Protein AF-A0A7T9I2R9-F1 (afdb_monomer)

Nearest PDB structures (foldseek):
  5zf2-assembly1_A  TM=8.616E-01  e=3.040E-07  Edwardsiella piscicida EIB202
  3tco-assembly3_C  TM=8.106E-01  e=6.548E-07  Saccharolobus solfataricus
  2j23-assembly1_A  TM=7.131E-01  e=1.822E-05  Malassezia sympodialis
  5xf7-assembly1_A  TM=6.998E-01  e=1.241E-03  Homo sapiens
  5um7-assembly2_B  TM=5.245E-01  e=2.673E-04  Streptococcus gordonii str. Challis substr. CH1

Structure (mmCIF, N/CA/C/O backbone):
data_AF-A0A7T9I2R9-F1
#
_entry.id   AF-A0A7T9I2R9-F1
#
loop_
_atom_site.group_PDB
_atom_site.id
_atom_site.type_symbol
_atom_site.label_atom_id
_atom_site.label_alt_id
_atom_site.label_comp_id
_atom_site.label_asym_id
_atom_site.label_entity_id
_atom_site.label_seq_id
_atom_site.pdbx_PDB_ins_code
_atom_site.Cartn_x
_atom_site.Cartn_y
_atom_site.Cartn_z
_atom_site.occupancy
_atom_site.B_iso_or_equiv
_atom_site.auth_seq_id
_atom_site.auth_comp_id
_atom_site.auth_asym_id
_atom_site.auth_atom_id
_atom_site.pdbx_PDB_model_num
ATOM 1 N N . MET A 1 1 ? -10.633 -26.452 28.635 1.00 78.19 1 MET A N 1
ATOM 2 C CA . MET A 1 1 ? -10.320 -26.479 30.085 1.00 78.19 1 MET A CA 1
ATOM 3 C C . MET A 1 1 ? -9.553 -25.216 30.435 1.00 78.19 1 MET A C 1
ATOM 5 O O . MET A 1 1 ? -8.627 -24.905 29.705 1.00 78.19 1 MET A O 1
ATOM 9 N N . ILE A 1 2 ? -9.929 -24.478 31.481 1.00 77.44 2 ILE A N 1
ATOM 10 C CA . ILE A 1 2 ? -9.228 -23.245 31.885 1.00 77.44 2 ILE A CA 1
ATOM 11 C C . ILE A 1 2 ? -8.363 -23.564 33.108 1.00 77.44 2 ILE A C 1
ATOM 13 O O . ILE A 1 2 ? -8.855 -24.163 34.065 1.00 77.44 2 ILE A O 1
ATOM 17 N N . LYS A 1 3 ? -7.073 -23.228 33.052 1.00 82.25 3 LYS A N 1
ATOM 18 C CA . LYS A 1 3 ? -6.115 -23.410 34.147 1.00 82.25 3 LYS A CA 1
ATOM 19 C C . LYS A 1 3 ? -6.225 -22.268 35.174 1.00 82.25 3 LYS A C 1
ATOM 21 O O . LYS A 1 3 ? -6.694 -21.185 34.830 1.00 82.25 3 LYS A O 1
ATOM 26 N N . PRO A 1 4 ? -5.747 -22.465 36.418 1.00 81.62 4 PRO A N 1
ATOM 27 C CA . PRO A 1 4 ? -5.711 -21.411 37.440 1.00 81.62 4 PRO A CA 1
ATOM 28 C C . PRO A 1 4 ? -4.880 -20.179 37.052 1.00 81.62 4 PRO A C 1
ATOM 30 O O . PRO A 1 4 ? -5.111 -19.099 37.580 1.00 81.62 4 PRO A O 1
ATOM 33 N N . ASP A 1 5 ? -3.927 -20.345 36.131 1.00 79.06 5 ASP A N 1
ATOM 34 C CA . ASP A 1 5 ? -3.104 -19.271 35.559 1.00 79.06 5 ASP A CA 1
ATOM 35 C C . ASP A 1 5 ? -3.812 -18.493 34.429 1.00 79.06 5 ASP A C 1
ATOM 37 O O . ASP A 1 5 ? -3.204 -17.630 33.807 1.00 79.06 5 ASP A O 1
ATOM 41 N N . GLY A 1 6 ? -5.086 -18.797 34.151 1.00 77.62 6 GLY A N 1
ATOM 42 C CA . GLY A 1 6 ? -5.890 -18.166 33.105 1.00 77.62 6 GLY A CA 1
ATOM 43 C C . GLY A 1 6 ? -5.686 -18.744 31.700 1.00 77.62 6 GLY A C 1
ATOM 44 O O . GLY A 1 6 ? -6.368 -18.320 30.772 1.00 77.62 6 GLY A O 1
ATOM 45 N N . THR A 1 7 ? -4.813 -19.741 31.522 1.00 82.56 7 THR A N 1
ATOM 46 C CA . THR A 1 7 ? -4.612 -20.398 30.222 1.00 82.56 7 THR A CA 1
ATOM 47 C C . THR A 1 7 ? -5.829 -21.246 29.844 1.00 82.56 7 THR A C 1
ATOM 49 O O . THR A 1 7 ? -6.239 -22.137 30.593 1.00 82.56 7 THR A O 1
ATOM 52 N N . MET A 1 8 ? -6.382 -21.039 28.652 1.00 83.56 8 MET A N 1
ATOM 53 C CA . MET A 1 8 ? -7.451 -21.853 28.076 1.00 83.56 8 MET A CA 1
ATOM 54 C C . MET A 1 8 ? -6.878 -22.942 27.165 1.00 83.56 8 MET A C 1
ATOM 56 O O . MET A 1 8 ? -6.160 -22.661 26.220 1.00 83.56 8 MET A O 1
ATOM 60 N N . ILE A 1 9 ? -7.240 -24.199 27.411 1.00 84.12 9 ILE A N 1
ATOM 61 C CA . ILE A 1 9 ? -6.873 -25.348 26.574 1.00 84.12 9 ILE A CA 1
ATOM 62 C C . ILE A 1 9 ? -8.095 -25.787 25.761 1.00 84.12 9 ILE A C 1
ATOM 64 O O . ILE A 1 9 ? -9.130 -26.138 26.350 1.00 84.12 9 ILE A O 1
ATOM 68 N N . LYS A 1 10 ? -7.979 -25.774 24.431 1.00 82.25 10 LYS A N 1
ATOM 69 C CA . LYS A 1 10 ? -8.989 -26.266 23.484 1.00 82.25 10 LYS A CA 1
ATOM 70 C C . LYS A 1 10 ? -8.950 -27.803 23.376 1.00 82.25 10 LYS A C 1
ATOM 72 O O . LYS A 1 10 ? -7.936 -28.416 23.705 1.00 82.25 10 LYS A O 1
ATOM 77 N N . PRO A 1 11 ? -10.039 -28.452 22.919 1.00 82.19 11 PRO A N 1
ATOM 78 C CA . PRO A 1 11 ? -10.082 -29.909 22.742 1.00 82.19 11 PRO A CA 1
ATOM 79 C C . PRO A 1 11 ? -9.053 -30.463 21.747 1.00 82.19 11 PRO A C 1
ATOM 81 O O . PRO A 1 11 ? -8.682 -31.626 21.851 1.00 82.19 11 PRO A O 1
ATOM 84 N N . ASP A 1 12 ? -8.599 -29.637 20.804 1.00 77.94 12 ASP A N 1
ATOM 85 C CA . ASP A 1 12 ? -7.584 -29.975 19.800 1.00 77.94 12 ASP A CA 1
ATOM 86 C C . ASP A 1 12 ? -6.140 -29.927 20.339 1.00 77.94 12 ASP A C 1
ATOM 88 O O . ASP A 1 12 ? -5.214 -30.272 19.614 1.00 77.94 12 ASP A O 1
ATOM 92 N N . GLY A 1 13 ? -5.939 -29.540 21.605 1.00 80.44 13 GLY A N 1
ATOM 93 C CA . GLY A 1 13 ? -4.621 -29.418 22.236 1.00 80.44 13 GLY A CA 1
ATOM 94 C C . GLY A 1 13 ? -4.020 -28.012 22.185 1.00 80.44 13 GLY A C 1
ATOM 95 O O . GLY A 1 13 ? -2.992 -27.777 22.815 1.00 80.44 13 GLY A O 1
ATOM 96 N N . THR A 1 14 ? -4.673 -27.060 21.518 1.00 80.50 14 THR A N 1
ATOM 97 C CA . THR A 1 14 ? -4.233 -25.661 21.466 1.00 80.50 14 THR A CA 1
ATOM 98 C C . THR A 1 14 ? -4.362 -24.990 22.835 1.00 80.50 14 THR A C 1
ATOM 100 O O . THR A 1 14 ? -5.392 -25.118 23.506 1.00 80.50 14 THR A O 1
ATOM 103 N N . MET A 1 15 ? -3.350 -24.230 23.246 1.00 84.81 15 MET A N 1
ATOM 104 C CA . MET A 1 15 ? -3.337 -23.434 24.475 1.00 84.81 15 MET A CA 1
ATOM 105 C C . MET A 1 15 ? -3.402 -21.941 24.147 1.00 84.81 15 MET A C 1
ATOM 107 O O . MET A 1 15 ? -2.571 -21.444 23.404 1.00 84.81 15 MET A O 1
ATOM 111 N N . ILE A 1 16 ? -4.352 -21.222 24.735 1.00 80.12 16 ILE A N 1
ATOM 112 C CA . ILE A 1 16 ? -4.469 -19.762 24.683 1.00 80.12 16 ILE A CA 1
ATOM 113 C C . ILE A 1 16 ? -4.063 -19.225 26.053 1.00 80.12 16 ILE A C 1
ATOM 115 O O . ILE A 1 16 ? -4.693 -19.564 27.057 1.00 80.12 16 ILE A O 1
ATOM 119 N N . LYS A 1 17 ? -3.010 -18.419 26.118 1.00 81.81 17 LYS A N 1
ATOM 120 C CA . LYS A 1 17 ? -2.579 -17.743 27.345 1.00 81.81 17 LYS A CA 1
ATOM 121 C C . LYS A 1 17 ? -3.431 -16.494 27.622 1.00 81.81 17 LYS A C 1
ATOM 123 O O . LYS A 1 17 ? -4.099 -15.996 26.719 1.00 81.81 17 LYS A O 1
ATOM 128 N N . PRO A 1 18 ? -3.400 -15.956 28.855 1.00 72.12 18 PRO A N 1
ATOM 129 C CA . PRO A 1 18 ? -4.090 -14.705 29.179 1.00 72.12 18 PRO A CA 1
ATOM 130 C C . PRO A 1 18 ? -3.629 -13.491 28.362 1.00 72.12 18 PRO A C 1
ATOM 132 O O . PRO A 1 18 ? -4.398 -12.551 28.219 1.00 72.12 18 PRO A O 1
ATOM 135 N N . ASP A 1 19 ? -2.392 -13.513 27.853 1.00 68.38 19 ASP A N 1
ATOM 136 C CA . ASP A 1 19 ? -1.767 -12.466 27.028 1.00 68.38 19 ASP A CA 1
ATOM 137 C C . ASP A 1 19 ? -2.098 -12.595 25.528 1.00 68.38 19 ASP A C 1
ATOM 139 O O . ASP A 1 19 ? -1.373 -12.083 24.685 1.00 68.38 19 ASP A O 1
ATOM 143 N N . GLY A 1 20 ? -3.129 -13.369 25.176 1.00 65.75 20 GLY A N 1
ATOM 144 C CA . GLY A 1 20 ? -3.532 -13.588 23.787 1.00 65.75 20 GLY A CA 1
ATOM 145 C C . GLY A 1 20 ? -2.637 -14.552 23.001 1.00 65.75 20 GLY A C 1
ATOM 146 O O . GLY A 1 20 ? -3.063 -15.035 21.953 1.00 65.75 20 GLY A O 1
ATOM 147 N N . THR A 1 21 ? -1.456 -14.925 23.513 1.00 77.06 21 THR A N 1
ATOM 148 C CA . THR A 1 21 ? -0.559 -15.866 22.828 1.00 77.06 21 THR A CA 1
ATOM 149 C C . THR A 1 21 ? -1.234 -17.217 22.683 1.00 77.06 21 THR A C 1
ATOM 151 O O . THR A 1 21 ? -1.692 -17.816 23.665 1.00 77.06 21 THR A O 1
ATOM 154 N N . MET A 1 22 ? -1.214 -17.753 21.470 1.00 79.06 22 MET A N 1
ATOM 155 C CA . MET A 1 22 ? -1.709 -19.087 21.208 1.00 79.06 22 MET A CA 1
ATOM 156 C C . MET A 1 22 ? -0.548 -20.056 20.915 1.00 79.06 22 MET A C 1
ATOM 158 O O . MET A 1 22 ? 0.437 -19.721 20.261 1.00 79.06 22 MET A O 1
ATOM 162 N N . ILE A 1 23 ? -0.640 -21.277 21.436 1.00 79.50 23 ILE A N 1
ATOM 163 C CA . ILE A 1 23 ? 0.342 -22.350 21.260 1.00 79.50 23 ILE A CA 1
ATOM 164 C C . ILE A 1 23 ? -0.399 -23.558 20.700 1.00 79.50 23 ILE A C 1
ATOM 166 O O . ILE A 1 23 ? -1.358 -24.033 21.310 1.00 79.50 23 ILE A O 1
ATOM 170 N N . GLY A 1 24 ? 0.035 -24.036 19.542 1.00 81.00 24 GLY A N 1
ATOM 171 C CA . GLY A 1 24 ? -0.521 -25.188 18.859 1.00 81.00 24 GLY A CA 1
ATOM 172 C C . GLY A 1 24 ? -0.322 -26.503 19.625 1.00 81.00 24 GLY A C 1
ATOM 173 O O . GLY A 1 24 ? 0.431 -26.570 20.602 1.00 81.00 24 GLY A O 1
ATOM 174 N N . PRO A 1 25 ? -0.991 -27.580 19.179 1.00 76.94 25 PRO A N 1
ATOM 175 C CA . PRO A 1 25 ? -0.952 -28.889 19.840 1.00 76.94 25 PRO A CA 1
ATOM 176 C C . PRO A 1 25 ? 0.443 -29.535 19.871 1.00 76.94 25 PRO A C 1
ATOM 178 O O . PRO A 1 25 ? 0.718 -30.392 20.709 1.00 76.94 25 PRO A O 1
ATOM 181 N N . ASP A 1 26 ? 1.320 -29.130 18.956 1.00 77.50 26 ASP A N 1
ATOM 182 C CA . ASP A 1 26 ? 2.715 -29.553 18.815 1.00 77.50 26 ASP A CA 1
ATOM 183 C C . ASP A 1 26 ? 3.699 -28.696 19.633 1.00 77.50 26 ASP A C 1
ATOM 185 O O . ASP A 1 26 ? 4.904 -28.949 19.625 1.00 77.50 26 ASP A O 1
ATOM 189 N N . GLY A 1 27 ? 3.197 -27.697 20.366 1.00 71.25 27 GLY A N 1
ATOM 190 C CA . GLY A 1 27 ? 4.012 -26.754 21.125 1.00 71.25 27 GLY A CA 1
ATOM 191 C C . GLY A 1 27 ? 4.578 -25.605 20.289 1.00 71.25 27 GLY A C 1
ATOM 192 O O . GLY A 1 27 ? 5.310 -24.780 20.840 1.00 71.25 27 GLY A O 1
ATOM 193 N N . ALA A 1 28 ? 4.244 -25.518 18.997 1.00 68.81 28 ALA A N 1
ATOM 194 C CA . ALA A 1 28 ? 4.586 -24.363 18.179 1.00 68.81 28 ALA A CA 1
ATOM 195 C C . ALA A 1 28 ? 3.762 -23.146 18.617 1.00 68.81 28 ALA A C 1
ATOM 197 O O . ALA A 1 28 ? 2.577 -23.261 18.918 1.00 68.81 28 ALA A O 1
ATOM 198 N N . MET A 1 29 ? 4.375 -21.964 18.652 1.00 62.59 29 MET A N 1
ATOM 199 C CA . MET A 1 29 ? 3.617 -20.718 18.788 1.00 62.59 29 MET A CA 1
ATOM 200 C C . MET A 1 29 ? 2.797 -20.562 17.509 1.00 62.59 29 MET A C 1
ATOM 202 O O . MET A 1 29 ? 3.358 -20.601 16.413 1.00 62.59 29 MET A O 1
ATOM 206 N N . ILE A 1 30 ? 1.480 -20.448 17.641 1.00 67.56 30 ILE A N 1
ATOM 207 C CA . ILE A 1 30 ? 0.649 -20.050 16.512 1.00 67.56 30 ILE A CA 1
ATOM 208 C C . ILE A 1 30 ? 0.613 -18.526 16.525 1.00 67.56 30 ILE A C 1
ATOM 210 O O . ILE A 1 30 ? -0.053 -17.922 17.366 1.00 67.56 30 ILE A O 1
ATOM 214 N N . ASP A 1 31 ? 1.387 -17.938 15.609 1.00 49.62 31 ASP A N 1
ATOM 215 C CA . ASP A 1 31 ? 1.389 -16.511 15.266 1.00 49.62 31 ASP A CA 1
ATOM 216 C C . ASP A 1 31 ? 0.063 -16.150 14.586 1.00 49.62 31 ASP A C 1
ATOM 218 O O . ASP A 1 31 ? -0.024 -15.814 13.404 1.00 49.62 31 ASP A O 1
ATOM 222 N N . ASP A 1 32 ? -1.014 -16.246 15.348 1.00 45.59 32 ASP A N 1
ATOM 223 C CA . ASP A 1 32 ? -2.216 -15.496 15.059 1.00 45.59 32 ASP A CA 1
ATOM 224 C C . ASP A 1 32 ? -1.848 -14.062 15.426 1.00 45.59 32 ASP A C 1
ATOM 226 O O . ASP A 1 32 ? -1.617 -13.759 16.598 1.00 45.59 32 ASP A O 1
ATOM 230 N N . HIS A 1 33 ? -1.674 -13.210 14.415 1.00 44.22 33 HIS A N 1
ATOM 231 C CA . HIS A 1 33 ? -1.480 -11.771 14.575 1.00 44.22 33 HIS A CA 1
ATOM 232 C C . HIS A 1 33 ? -2.783 -11.167 15.147 1.00 44.22 33 HIS A C 1
ATOM 234 O O . HIS A 1 33 ? -3.483 -10.386 14.503 1.00 44.22 33 HIS A O 1
ATOM 240 N N . VAL A 1 34 ? -3.141 -11.578 16.368 1.00 40.22 34 VAL A N 1
ATOM 241 C CA . VAL A 1 34 ? -4.196 -11.016 17.198 1.00 40.22 34 VAL A CA 1
ATOM 242 C C . VAL A 1 34 ? -3.668 -9.684 17.689 1.00 40.22 34 VAL A C 1
ATOM 244 O O . VAL A 1 34 ? -2.945 -9.595 18.673 1.00 40.22 34 VAL A O 1
ATOM 247 N N . MET A 1 35 ? -4.000 -8.651 16.923 1.00 48.53 35 MET A N 1
ATOM 248 C CA . MET A 1 35 ? -4.746 -7.477 17.377 1.00 48.53 35 MET A CA 1
ATOM 249 C C . MET A 1 35 ? -4.767 -7.243 18.902 1.00 48.53 35 MET A C 1
ATOM 251 O O . MET A 1 35 ? -5.831 -7.227 19.521 1.00 48.53 35 MET A O 1
ATOM 255 N N . GLU A 1 36 ? -3.612 -6.972 19.504 1.00 41.09 36 GLU A N 1
ATOM 256 C CA . GLU A 1 36 ? -3.528 -6.210 20.748 1.00 41.09 36 GLU A CA 1
ATOM 257 C C . GLU A 1 36 ? -2.877 -4.858 20.454 1.00 41.09 36 GLU A C 1
ATOM 259 O O . GLU A 1 36 ? -1.723 -4.743 20.044 1.00 41.09 36 GLU A O 1
ATOM 264 N N . GLY A 1 37 ? -3.695 -3.814 20.594 1.00 46.59 37 GLY A N 1
ATOM 265 C CA . GLY A 1 37 ? -3.358 -2.446 20.245 1.00 46.59 37 GLY A CA 1
ATOM 266 C C . GLY A 1 37 ? -2.223 -1.839 21.072 1.00 46.59 37 GLY A C 1
ATOM 267 O O . GLY A 1 37 ? -1.955 -2.226 22.209 1.00 46.59 37 GLY A O 1
ATOM 268 N N . LYS A 1 38 ? -1.675 -0.762 20.491 1.00 41.50 38 LYS A N 1
ATOM 269 C CA . LYS A 1 38 ? -0.505 0.045 20.892 1.00 41.50 38 LYS A CA 1
ATOM 270 C C . LYS A 1 38 ? 0.826 -0.431 20.314 1.00 41.50 38 LYS A C 1
ATOM 272 O O . LYS A 1 38 ? 1.804 -0.620 21.028 1.00 41.50 38 LYS A O 1
ATOM 277 N N . GLY A 1 39 ? 0.879 -0.501 18.994 1.00 53.94 39 GLY A N 1
ATOM 278 C CA . GLY A 1 39 ? 2.120 -0.544 18.242 1.00 53.94 39 GLY A CA 1
ATOM 279 C C . GLY A 1 39 ? 1.972 0.328 17.010 1.00 53.94 39 GLY A C 1
ATOM 280 O O . GLY A 1 39 ? 0.872 0.527 16.507 1.00 53.94 39 GLY A O 1
ATOM 281 N N . ASN A 1 40 ? 3.078 0.914 16.594 1.00 70.56 40 ASN A N 1
ATOM 282 C CA . ASN A 1 40 ? 3.260 1.596 15.324 1.00 70.56 40 ASN A CA 1
ATOM 283 C C . ASN A 1 40 ? 2.557 0.895 14.150 1.00 70.56 40 ASN A C 1
ATOM 285 O O . ASN A 1 40 ? 2.410 -0.325 14.156 1.00 70.56 40 ASN A O 1
ATOM 289 N N . LEU A 1 41 ? 2.154 1.666 13.142 1.00 84.00 41 LEU A N 1
ATOM 290 C CA . LEU A 1 41 ? 1.421 1.154 11.995 1.00 84.00 41 LEU A CA 1
ATOM 291 C C . LEU A 1 41 ? 2.189 0.025 11.308 1.00 84.00 41 LEU A C 1
ATOM 293 O O . LEU A 1 41 ? 3.333 0.203 10.885 1.00 84.00 41 LEU A O 1
ATOM 297 N N . GLU A 1 42 ? 1.542 -1.128 11.191 1.00 76.31 42 GLU A N 1
ATOM 298 C CA . GLU A 1 42 ? 2.166 -2.299 10.599 1.00 76.31 42 GLU A CA 1
ATOM 299 C C . GLU A 1 42 ? 2.159 -2.192 9.070 1.00 76.31 42 GLU A C 1
ATOM 301 O O . GLU A 1 42 ? 1.136 -1.874 8.456 1.00 76.31 42 GLU A O 1
ATOM 306 N N . TYR A 1 43 ? 3.318 -2.446 8.463 1.00 90.06 43 TYR A N 1
ATOM 307 C CA . TYR A 1 43 ? 3.525 -2.452 7.017 1.00 90.06 43 TYR A CA 1
ATOM 308 C C . TYR A 1 43 ? 3.765 -3.892 6.550 1.00 90.06 43 TYR A C 1
ATOM 310 O O . TYR A 1 43 ? 4.891 -4.401 6.565 1.00 90.06 43 TYR A O 1
ATOM 318 N N . VAL A 1 44 ? 2.676 -4.570 6.185 1.00 90.56 44 VAL A N 1
ATOM 319 C CA . VAL A 1 44 ? 2.617 -6.031 6.014 1.00 90.56 44 VAL A CA 1
ATOM 320 C C . VAL A 1 44 ? 2.417 -6.442 4.553 1.00 90.56 44 VAL A C 1
ATOM 322 O O . VAL A 1 44 ? 1.904 -5.656 3.757 1.00 90.56 44 VAL A O 1
ATOM 325 N N . PRO A 1 45 ? 2.816 -7.661 4.140 1.00 95.19 45 PRO A N 1
ATOM 326 C CA . PRO A 1 45 ? 2.400 -8.222 2.855 1.00 95.19 45 PRO A CA 1
ATOM 327 C C . PRO A 1 45 ? 0.881 -8.206 2.693 1.00 95.19 45 PRO A C 1
ATOM 329 O O . PRO A 1 45 ? 0.145 -8.521 3.629 1.00 95.19 45 PRO A O 1
ATOM 332 N N . PHE A 1 46 ? 0.412 -7.876 1.496 1.00 96.56 46 PHE A N 1
ATOM 333 C CA . PHE A 1 46 ? -0.986 -8.048 1.152 1.00 96.56 46 PHE A CA 1
ATOM 334 C C . PHE A 1 46 ? -1.371 -9.525 1.216 1.00 96.56 46 PHE A C 1
ATOM 336 O O . PHE A 1 46 ? -0.707 -10.390 0.655 1.00 96.56 46 PHE A O 1
ATOM 343 N N . THR A 1 47 ? -2.490 -9.790 1.879 1.00 95.31 47 THR A N 1
ATOM 344 C CA . THR A 1 47 ? -3.269 -11.006 1.674 1.00 95.31 47 THR A CA 1
ATOM 345 C C . THR A 1 47 ? -4.725 -10.596 1.577 1.00 95.31 47 THR A C 1
ATOM 347 O O . THR A 1 47 ? -5.159 -9.663 2.263 1.00 95.31 47 THR A O 1
ATOM 350 N N . LYS A 1 48 ? -5.505 -11.308 0.763 1.00 92.88 48 LYS A N 1
ATOM 351 C CA . LYS A 1 48 ? -6.934 -11.022 0.635 1.00 92.88 48 LYS A CA 1
ATOM 352 C C . LYS A 1 48 ? -7.656 -11.087 1.983 1.00 92.88 48 LYS A C 1
ATOM 354 O O . LYS A 1 48 ? -8.466 -10.220 2.283 1.00 92.88 48 LYS A O 1
ATOM 359 N N . ALA A 1 49 ? -7.313 -12.068 2.817 1.00 93.44 49 ALA A N 1
ATOM 360 C CA . ALA A 1 49 ? -7.911 -12.236 4.138 1.00 93.44 49 ALA A CA 1
ATOM 361 C C . ALA A 1 49 ? -7.649 -11.034 5.064 1.00 93.44 49 ALA A C 1
ATOM 363 O O . ALA A 1 49 ? -8.592 -10.506 5.649 1.00 93.44 49 ALA A O 1
ATOM 364 N N . ALA A 1 50 ? -6.398 -10.568 5.162 1.00 90.81 50 ALA A N 1
ATOM 365 C CA . ALA A 1 50 ? -6.056 -9.427 6.014 1.00 90.81 50 ALA A CA 1
ATOM 366 C C . ALA A 1 50 ? -6.668 -8.115 5.496 1.00 90.81 50 ALA A C 1
ATOM 368 O O . ALA A 1 50 ? -7.121 -7.286 6.284 1.00 90.81 50 ALA A O 1
ATOM 369 N N . TYR A 1 51 ? -6.717 -7.940 4.173 1.00 94.50 51 TYR A N 1
ATOM 370 C CA . TYR A 1 51 ? -7.365 -6.794 3.543 1.00 94.50 51 TYR A CA 1
ATOM 371 C C . TYR A 1 51 ? -8.873 -6.772 3.815 1.00 94.50 51 TYR A C 1
ATOM 373 O O . TYR A 1 51 ? -9.389 -5.779 4.324 1.00 94.50 51 TYR A O 1
ATOM 381 N N . ASP A 1 52 ? -9.570 -7.881 3.551 1.00 93.31 52 ASP A N 1
ATOM 382 C CA . ASP A 1 52 ? -11.012 -7.999 3.787 1.00 93.31 52 ASP A CA 1
ATOM 383 C C . ASP A 1 52 ? -11.353 -7.785 5.271 1.00 93.31 52 ASP A C 1
ATOM 385 O O . ASP A 1 52 ? -12.339 -7.121 5.595 1.00 93.31 52 ASP A O 1
ATOM 389 N N . GLN A 1 53 ? -10.519 -8.302 6.180 1.00 92.50 53 GLN A N 1
ATOM 390 C CA . GLN A 1 53 ? -10.668 -8.076 7.616 1.00 92.50 53 GLN A CA 1
ATOM 391 C C . GLN A 1 53 ? -10.515 -6.593 7.978 1.00 92.50 53 GLN A C 1
ATOM 393 O O . GLN A 1 53 ? -11.355 -6.061 8.703 1.00 92.50 53 GLN A O 1
ATOM 398 N N . ALA A 1 54 ? -9.493 -5.905 7.459 1.00 92.50 54 ALA A N 1
ATOM 399 C CA . ALA A 1 54 ? -9.296 -4.479 7.720 1.00 92.50 54 ALA A CA 1
ATOM 400 C C . ALA A 1 54 ? -10.509 -3.648 7.266 1.00 92.50 54 ALA A C 1
ATOM 402 O O . ALA A 1 54 ? -10.981 -2.786 8.011 1.00 92.50 54 ALA A O 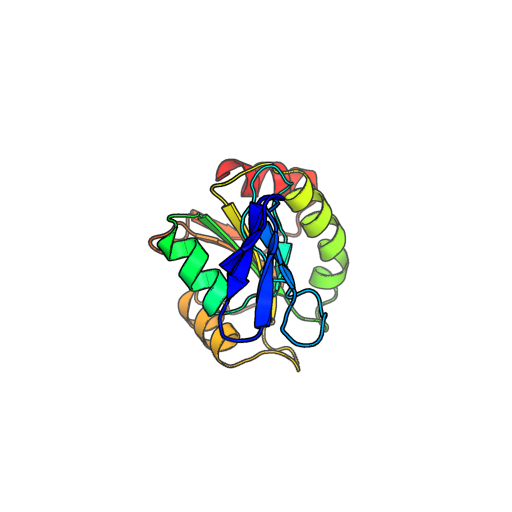1
ATOM 403 N N . LEU A 1 55 ? -11.068 -3.951 6.090 1.00 94.06 55 LEU A N 1
ATOM 404 C CA . LEU A 1 55 ? -12.282 -3.293 5.602 1.00 94.06 55 LEU A CA 1
ATOM 405 C C . LEU A 1 55 ? -13.503 -3.601 6.479 1.00 94.06 55 LEU A C 1
ATOM 407 O O . LEU A 1 55 ? -14.268 -2.693 6.805 1.00 94.06 55 LEU A O 1
ATOM 411 N N . ALA A 1 56 ? -13.678 -4.857 6.901 1.00 94.12 56 ALA A N 1
ATOM 412 C CA . ALA A 1 56 ? -14.775 -5.263 7.782 1.00 94.12 56 ALA A CA 1
ATOM 413 C C . ALA A 1 56 ? -14.708 -4.582 9.162 1.00 94.12 56 ALA A C 1
ATOM 415 O O . ALA A 1 56 ? -15.743 -4.278 9.754 1.00 94.12 56 ALA A O 1
ATOM 416 N N . GLU A 1 57 ? -13.500 -4.297 9.650 1.00 93.38 57 GLU A N 1
ATOM 417 C CA . GLU A 1 57 ? -13.244 -3.530 10.874 1.00 93.38 57 GLU A CA 1
ATOM 418 C C . GLU A 1 57 ? -13.408 -2.010 10.683 1.00 93.38 57 GLU A C 1
ATOM 420 O O . GLU A 1 57 ? -13.288 -1.248 11.642 1.00 93.38 57 GLU A O 1
ATOM 425 N N . GLY A 1 58 ? -13.707 -1.547 9.466 1.00 94.31 58 GLY A N 1
ATOM 426 C CA . GLY A 1 58 ? -13.893 -0.130 9.169 1.00 94.31 58 GLY A CA 1
ATOM 427 C C . GLY A 1 58 ? -12.585 0.656 9.054 1.00 94.31 58 GLY A C 1
ATOM 428 O O . GLY A 1 58 ? -12.610 1.883 9.168 1.00 94.31 58 GLY A O 1
ATOM 429 N N . LYS A 1 59 ? -11.451 -0.022 8.847 1.00 95.06 59 LYS A N 1
ATOM 430 C CA . LYS A 1 59 ? -10.133 0.612 8.759 1.00 95.06 59 LYS A CA 1
ATOM 431 C C . LYS A 1 59 ? -9.881 1.198 7.370 1.00 95.06 59 LYS A C 1
ATOM 433 O O . LYS A 1 59 ? -10.299 0.659 6.347 1.00 95.06 59 LYS A O 1
ATOM 438 N N . THR A 1 60 ? -9.148 2.302 7.349 1.00 96.75 60 THR A N 1
ATOM 439 C CA . THR A 1 60 ? -8.494 2.832 6.156 1.00 96.75 60 THR A CA 1
ATOM 440 C C . THR A 1 60 ? -7.319 1.929 5.793 1.00 96.75 60 THR A C 1
ATOM 442 O O . THR A 1 60 ? -6.605 1.427 6.662 1.00 96.75 60 THR A O 1
ATOM 445 N N . VAL A 1 61 ? -7.074 1.747 4.503 1.00 97.38 61 VAL A N 1
ATOM 446 C CA . VAL A 1 61 ? -5.950 0.956 4.003 1.00 97.38 61 VAL A CA 1
ATOM 447 C C . VAL A 1 61 ? -5.011 1.828 3.185 1.00 97.38 61 VAL A C 1
ATOM 449 O O . VAL A 1 61 ? -5.439 2.586 2.313 1.00 97.38 61 VAL A O 1
ATOM 452 N N . PHE A 1 62 ? -3.718 1.714 3.461 1.00 98.12 62 PHE A N 1
ATOM 453 C CA . PHE A 1 62 ? -2.658 2.162 2.571 1.00 98.12 62 PHE A CA 1
ATOM 454 C C . PHE A 1 62 ? -2.175 0.969 1.747 1.00 98.12 62 PHE A C 1
ATOM 456 O O . PHE A 1 62 ? -1.864 -0.078 2.306 1.00 98.12 62 PHE A O 1
ATOM 463 N N . LEU A 1 63 ? -2.100 1.120 0.428 1.00 98.25 63 LEU A N 1
ATOM 464 C CA . LEU A 1 63 ? -1.616 0.099 -0.496 1.00 98.25 63 LEU A CA 1
ATOM 465 C C . LEU A 1 63 ? -0.417 0.648 -1.267 1.00 98.25 63 LEU A C 1
ATOM 467 O O . LEU A 1 63 ? -0.529 1.660 -1.967 1.00 98.25 63 LEU A O 1
ATOM 471 N N . GLU A 1 64 ? 0.711 -0.043 -1.186 1.00 97.75 64 GLU A N 1
ATOM 472 C CA . GLU A 1 64 ? 1.862 0.185 -2.052 1.00 97.75 64 GLU A CA 1
ATOM 473 C C . GLU A 1 64 ? 1.971 -0.931 -3.084 1.00 97.75 64 GLU A C 1
ATOM 475 O O . GLU A 1 64 ? 2.318 -2.063 -2.754 1.00 97.75 64 GLU A O 1
ATOM 480 N N . PHE A 1 65 ? 1.740 -0.594 -4.349 1.00 98.06 65 PHE A N 1
ATOM 481 C CA . PHE A 1 65 ? 1.961 -1.507 -5.464 1.00 98.06 65 PHE A CA 1
ATOM 482 C C . PHE A 1 65 ? 3.426 -1.435 -5.893 1.00 98.06 65 PHE A C 1
ATOM 484 O O . PHE A 1 65 ? 3.841 -0.464 -6.532 1.00 98.06 65 PHE A O 1
ATOM 491 N N . TYR A 1 66 ? 4.212 -2.453 -5.558 1.00 96.75 66 TYR A N 1
ATOM 492 C CA . TYR A 1 66 ? 5.658 -2.487 -5.782 1.00 96.75 66 TYR A CA 1
ATOM 493 C C . TYR A 1 66 ? 6.081 -3.717 -6.588 1.00 96.75 66 TYR A C 1
ATOM 495 O O . TYR A 1 66 ? 5.310 -4.649 -6.793 1.00 96.75 66 TYR A O 1
ATOM 503 N N . ALA A 1 67 ? 7.320 -3.709 -7.069 1.00 96.06 67 ALA A N 1
ATOM 504 C CA . ALA A 1 67 ? 7.927 -4.873 -7.701 1.00 96.06 67 ALA A CA 1
ATOM 505 C C . ALA A 1 67 ? 9.403 -4.973 -7.315 1.00 96.06 67 ALA A C 1
ATOM 507 O O . ALA A 1 67 ? 10.079 -3.954 -7.144 1.00 96.06 67 ALA A O 1
ATOM 508 N N . THR A 1 68 ? 9.934 -6.185 -7.227 1.00 92.31 68 THR A N 1
ATOM 509 C CA . THR A 1 68 ? 11.338 -6.444 -6.888 1.00 92.31 68 THR A CA 1
ATOM 510 C C . THR A 1 68 ? 12.287 -5.967 -7.980 1.00 92.31 68 THR A C 1
ATOM 512 O O . THR A 1 68 ? 13.393 -5.539 -7.679 1.00 92.31 68 THR A O 1
ATOM 515 N N . TRP A 1 69 ? 11.862 -5.936 -9.243 1.00 92.19 69 TRP A N 1
ATOM 516 C CA . TRP A 1 69 ? 12.653 -5.422 -10.368 1.00 92.19 69 TRP A CA 1
ATOM 517 C C . TRP A 1 69 ? 12.592 -3.890 -10.525 1.00 92.19 69 TRP A C 1
ATOM 519 O O . TRP A 1 69 ? 13.215 -3.347 -11.436 1.00 92.19 69 TRP A O 1
ATOM 529 N N . CYS A 1 70 ? 11.853 -3.179 -9.664 1.00 93.75 70 CYS A N 1
ATOM 530 C CA . CYS A 1 70 ? 11.657 -1.727 -9.714 1.00 93.75 70 CYS A CA 1
ATOM 531 C C . CYS A 1 70 ? 12.704 -0.982 -8.855 1.00 93.75 70 CYS A C 1
ATOM 533 O O . CYS A 1 70 ? 12.588 -0.979 -7.627 1.00 93.75 70 CYS A O 1
ATOM 535 N N . PRO A 1 71 ? 13.680 -0.267 -9.453 1.00 92.25 71 PRO A N 1
ATOM 536 C CA . PRO A 1 71 ? 14.736 0.405 -8.686 1.00 92.25 71 PRO A CA 1
ATOM 537 C C . PRO A 1 71 ? 14.205 1.511 -7.766 1.00 92.25 71 PRO A C 1
ATOM 539 O O . PRO A 1 71 ? 14.665 1.656 -6.638 1.00 92.25 71 PRO A O 1
ATOM 542 N N . THR A 1 72 ? 13.200 2.267 -8.222 1.00 91.38 72 THR A N 1
ATOM 543 C CA .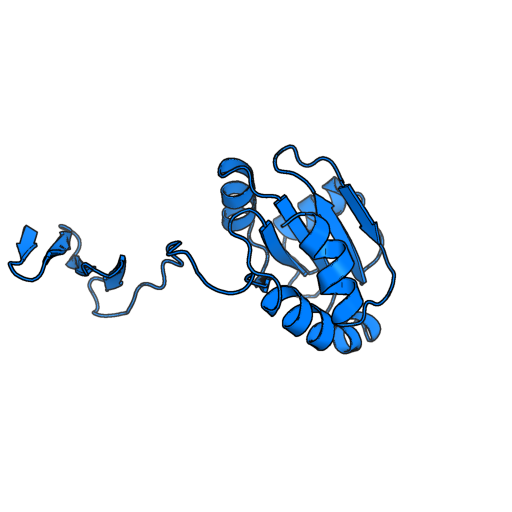 THR A 1 72 ? 12.545 3.309 -7.415 1.00 91.38 72 THR A CA 1
ATOM 544 C C . THR A 1 72 ? 11.892 2.722 -6.167 1.00 91.38 72 THR A C 1
ATOM 546 O O . THR A 1 72 ? 12.037 3.273 -5.082 1.00 91.38 72 THR A O 1
ATOM 549 N N . CYS A 1 73 ? 11.227 1.576 -6.312 1.00 91.75 73 CYS A N 1
ATOM 550 C CA . CYS A 1 73 ? 10.546 0.892 -5.222 1.00 91.75 73 CYS A CA 1
ATOM 551 C C . CYS A 1 73 ? 11.560 0.421 -4.167 1.00 91.75 73 CYS A C 1
ATOM 553 O O . CYS A 1 73 ? 11.393 0.683 -2.980 1.00 91.75 73 CYS A O 1
ATOM 555 N N . GLN A 1 74 ? 12.672 -0.184 -4.603 1.00 91.38 74 GLN A N 1
ATOM 556 C CA . GLN A 1 74 ? 13.758 -0.585 -3.701 1.00 91.38 74 GLN A CA 1
ATOM 557 C C . GLN A 1 74 ? 14.354 0.608 -2.939 1.00 91.38 74 GLN A C 1
ATOM 559 O O . GLN A 1 74 ? 14.613 0.506 -1.742 1.00 91.38 74 GLN A O 1
ATOM 564 N N . ALA A 1 75 ? 14.559 1.740 -3.619 1.00 92.69 75 ALA A N 1
ATOM 565 C CA . ALA A 1 75 ? 15.110 2.945 -3.003 1.00 92.69 75 ALA A CA 1
ATOM 566 C C . ALA A 1 75 ? 14.150 3.588 -1.987 1.00 92.69 75 ALA A C 1
ATOM 568 O O . ALA A 1 75 ? 14.600 4.173 -1.003 1.00 92.69 75 ALA A O 1
ATOM 569 N N . GLN A 1 76 ? 12.840 3.483 -2.215 1.00 93.19 76 GLN A N 1
ATOM 570 C CA . GLN A 1 76 ? 11.812 4.097 -1.376 1.00 93.19 76 GLN A CA 1
ATOM 571 C C . GLN A 1 76 ? 11.381 3.219 -0.190 1.00 93.19 76 GLN A C 1
ATOM 573 O O . GLN A 1 76 ? 10.954 3.756 0.834 1.00 93.19 76 GLN A O 1
ATOM 578 N N . ALA A 1 77 ? 11.532 1.896 -0.287 1.00 92.31 77 ALA A N 1
ATOM 579 C CA . ALA A 1 77 ? 11.085 0.948 0.735 1.00 92.31 77 ALA A CA 1
ATOM 580 C C . ALA A 1 77 ? 11.531 1.292 2.178 1.00 92.31 77 ALA A C 1
ATOM 582 O O . ALA A 1 77 ? 10.689 1.208 3.076 1.00 92.31 77 ALA A O 1
ATOM 583 N N . PRO A 1 78 ? 12.780 1.741 2.448 1.00 93.75 78 PRO A N 1
ATOM 584 C CA . PRO A 1 78 ? 13.177 2.145 3.799 1.00 93.75 78 PRO A CA 1
ATOM 585 C C . PRO A 1 78 ? 12.377 3.342 4.326 1.00 93.75 78 PRO A C 1
ATOM 587 O O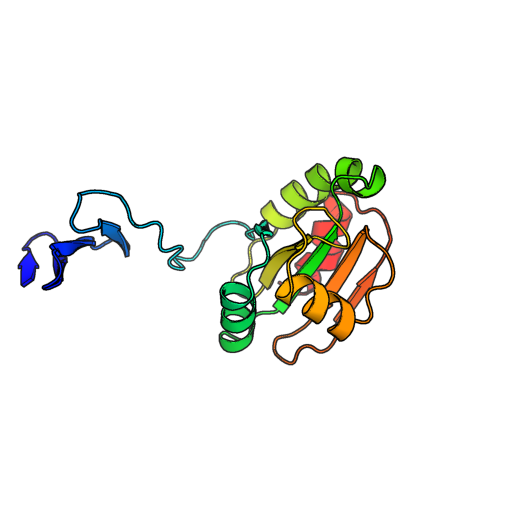 . PRO A 1 78 ? 11.923 3.329 5.466 1.00 93.75 78 PRO A O 1
ATOM 590 N N . ALA A 1 79 ? 12.151 4.357 3.487 1.00 94.00 79 ALA A N 1
ATOM 591 C CA . ALA A 1 79 ? 11.414 5.558 3.872 1.00 94.00 79 ALA A CA 1
ATOM 592 C C . ALA A 1 79 ? 9.930 5.264 4.136 1.00 94.00 79 ALA A C 1
ATOM 594 O O . ALA A 1 79 ? 9.360 5.819 5.076 1.00 94.00 79 ALA A O 1
ATOM 595 N N . LEU A 1 80 ? 9.323 4.377 3.338 1.00 94.81 80 LEU A N 1
ATOM 596 C CA . LEU A 1 80 ? 7.953 3.911 3.560 1.00 94.81 80 LEU A CA 1
ATOM 597 C C . LEU A 1 80 ? 7.841 3.143 4.863 1.00 94.81 80 LEU A C 1
ATOM 599 O O . LEU A 1 80 ? 7.027 3.515 5.703 1.00 94.81 80 LEU A O 1
ATOM 603 N N . LYS A 1 81 ? 8.707 2.149 5.073 1.00 93.12 81 LYS A N 1
ATOM 604 C CA . LYS A 1 81 ? 8.716 1.364 6.305 1.00 93.12 81 LYS A CA 1
ATOM 605 C C . LYS A 1 81 ? 8.871 2.255 7.539 1.00 93.12 81 LYS A C 1
ATOM 607 O O . LYS A 1 81 ? 8.011 2.241 8.409 1.00 93.12 81 LYS A O 1
ATOM 612 N N . GLU A 1 82 ? 9.914 3.082 7.589 1.00 92.50 82 GLU A N 1
ATOM 613 C CA . GLU A 1 82 ? 10.165 3.953 8.742 1.00 92.50 82 GLU A CA 1
ATOM 614 C C . GLU A 1 82 ? 9.070 5.004 8.954 1.00 92.50 82 GLU A C 1
ATOM 616 O O . GLU A 1 82 ? 8.807 5.404 10.089 1.00 92.50 82 GLU A O 1
ATOM 621 N N . GLY A 1 83 ? 8.474 5.510 7.873 1.00 94.06 83 GLY A N 1
ATOM 622 C CA . GLY A 1 83 ? 7.399 6.496 7.929 1.00 94.06 83 GLY A CA 1
ATOM 623 C C . GLY A 1 83 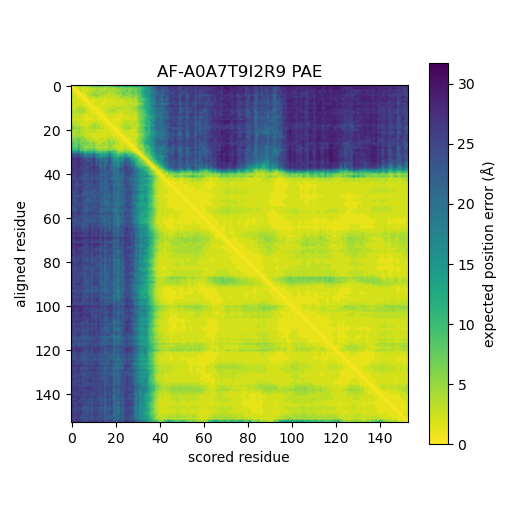? 6.102 5.898 8.459 1.00 94.06 83 GLY A C 1
ATOM 624 O O . GLY A 1 83 ? 5.509 6.470 9.370 1.00 94.06 83 GLY A O 1
ATOM 625 N N . LEU A 1 84 ? 5.704 4.736 7.939 1.00 94.25 84 LEU A N 1
ATOM 626 C CA . LEU A 1 84 ? 4.526 3.995 8.391 1.00 94.25 84 LEU A CA 1
ATOM 627 C C . LEU A 1 84 ? 4.699 3.571 9.851 1.00 94.25 84 LEU A C 1
ATOM 629 O O . LEU A 1 84 ? 3.874 3.928 10.683 1.00 94.25 84 LEU A O 1
ATOM 633 N N . GLU A 1 85 ? 5.841 2.983 10.206 1.00 91.50 85 GLU A N 1
ATOM 634 C CA . GLU A 1 85 ? 6.167 2.631 11.594 1.00 91.50 85 GLU A CA 1
ATOM 635 C C . GLU A 1 85 ? 6.309 3.860 12.519 1.00 91.50 85 GLU A C 1
ATOM 637 O O . GLU A 1 85 ? 6.460 3.710 13.724 1.00 91.50 85 GLU A O 1
ATOM 642 N N . SER A 1 86 ? 6.282 5.095 12.013 1.00 90.94 86 SER A N 1
ATOM 643 C CA . SER A 1 86 ? 6.231 6.301 12.859 1.00 90.94 86 SER A CA 1
ATOM 644 C C . SER A 1 86 ? 4.802 6.802 13.101 1.00 90.94 86 SER A C 1
ATOM 646 O O . SER A 1 86 ? 4.605 7.7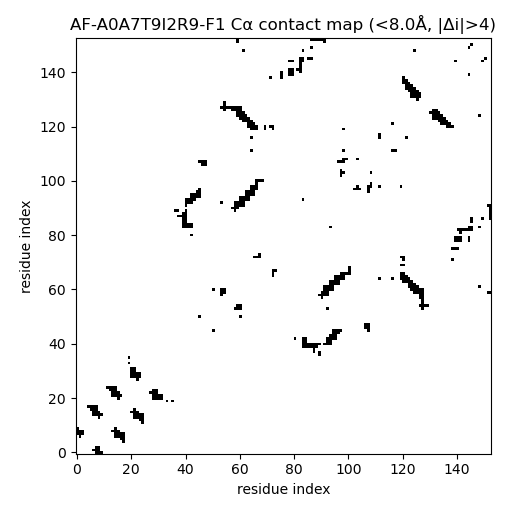27 13.891 1.00 90.94 86 SER A O 1
ATOM 648 N N . ILE A 1 87 ? 3.804 6.229 12.427 1.00 91.06 87 ILE A N 1
ATOM 649 C CA . ILE A 1 87 ? 2.388 6.558 12.595 1.00 91.06 87 ILE A CA 1
ATOM 650 C C . ILE A 1 87 ? 1.811 5.638 13.672 1.00 91.06 87 ILE A C 1
ATOM 652 O O . ILE A 1 87 ? 1.987 4.425 13.630 1.00 91.06 87 ILE A O 1
ATOM 656 N N . SER A 1 88 ? 1.098 6.200 14.644 1.00 89.19 88 SER A N 1
ATOM 657 C CA . SER A 1 88 ? 0.337 5.425 15.628 1.00 89.19 88 SER A CA 1
ATOM 658 C C . SER A 1 88 ? -1.152 5.556 15.321 1.00 89.19 88 SER A C 1
ATOM 660 O O . SER A 1 88 ? -1.714 6.635 15.498 1.00 89.19 88 SER A O 1
ATOM 662 N N . SER A 1 89 ? -1.782 4.476 14.855 1.00 86.06 89 SER A N 1
ATOM 663 C CA . SER A 1 89 ? -3.212 4.434 14.530 1.00 86.06 89 SER A CA 1
ATOM 664 C C . SER A 1 89 ? -3.769 3.028 14.708 1.00 86.06 89 SER A C 1
ATOM 666 O O . SER A 1 89 ? -3.111 2.052 14.361 1.00 86.06 89 SER A O 1
ATOM 668 N N . ASP A 1 90 ? -4.993 2.936 15.216 1.00 86.94 90 ASP A N 1
ATOM 669 C CA . ASP A 1 90 ? -5.825 1.732 15.213 1.00 86.94 90 ASP A CA 1
ATOM 670 C C . ASP A 1 90 ? -6.809 1.698 14.028 1.00 86.94 90 ASP A C 1
ATOM 672 O O . ASP A 1 90 ? -7.486 0.694 13.812 1.00 86.94 90 ASP A O 1
ATOM 676 N N . LYS A 1 91 ? -6.879 2.779 13.244 1.00 90.19 91 LYS A N 1
ATOM 677 C CA . LYS A 1 91 ? -7.824 2.966 12.134 1.00 90.19 91 LYS A CA 1
ATOM 678 C C . LYS A 1 91 ? -7.196 2.783 10.764 1.00 90.19 91 LYS A C 1
ATOM 680 O O . LYS A 1 91 ? -7.926 2.845 9.779 1.00 90.19 91 LYS A O 1
ATOM 685 N N . LEU A 1 92 ? -5.881 2.591 10.678 1.00 93.38 92 LEU A N 1
ATOM 686 C CA . LEU A 1 92 ? -5.173 2.466 9.410 1.00 93.38 92 LEU A CA 1
ATOM 687 C C . LEU A 1 92 ? -4.258 1.236 9.396 1.00 93.38 92 LEU A C 1
ATOM 689 O O . LEU A 1 92 ? -3.591 0.939 10.382 1.00 93.38 92 LEU A O 1
ATOM 693 N N . VAL A 1 93 ? -4.235 0.525 8.268 1.00 94.94 93 VAL A N 1
ATOM 694 C CA . VAL A 1 93 ? -3.343 -0.620 8.006 1.00 94.94 93 VAL A CA 1
ATOM 695 C C . VAL A 1 93 ? -2.594 -0.373 6.704 1.00 94.94 93 VAL A C 1
ATOM 697 O O . VAL A 1 93 ? -3.178 0.157 5.757 1.00 94.94 93 VAL A O 1
ATOM 700 N N . ALA A 1 94 ? -1.317 -0.744 6.633 1.00 96.38 94 ALA A N 1
ATOM 701 C CA . ALA A 1 94 ? -0.523 -0.612 5.419 1.00 96.38 94 ALA A CA 1
ATOM 702 C C . ALA A 1 94 ? -0.162 -1.971 4.822 1.00 96.38 94 ALA A C 1
ATOM 704 O O . ALA A 1 94 ? 0.400 -2.834 5.492 1.00 96.38 94 ALA A O 1
ATOM 705 N N . PHE A 1 95 ? -0.414 -2.117 3.524 1.00 97.31 95 PHE A N 1
ATOM 706 C CA . PHE A 1 95 ? -0.094 -3.303 2.750 1.00 97.31 95 PHE A CA 1
ATOM 707 C C . PHE A 1 95 ? 0.927 -2.992 1.660 1.00 97.31 95 PHE A C 1
ATOM 709 O O . PHE A 1 95 ? 0.794 -2.014 0.919 1.00 97.31 95 PHE A O 1
ATOM 716 N N . ARG A 1 96 ? 1.907 -3.880 1.503 1.00 96.44 96 ARG A N 1
ATOM 717 C CA . ARG A 1 96 ? 2.728 -3.984 0.291 1.00 96.44 96 ARG A CA 1
ATOM 718 C C . ARG A 1 96 ? 2.137 -5.042 -0.628 1.00 96.44 96 ARG A C 1
ATOM 720 O O . ARG A 1 96 ? 1.899 -6.168 -0.202 1.00 96.44 96 ARG A O 1
ATOM 727 N N . VAL A 1 97 ? 1.903 -4.667 -1.874 1.00 98.00 97 VAL A N 1
ATOM 728 C CA . VAL A 1 97 ? 1.210 -5.466 -2.886 1.00 98.00 97 VAL A CA 1
ATOM 729 C C . VAL A 1 97 ? 2.175 -5.690 -4.043 1.00 98.00 97 VAL A C 1
ATOM 731 O O . VAL A 1 97 ? 2.650 -4.719 -4.641 1.00 98.00 97 VAL A O 1
ATOM 734 N N . ASN A 1 98 ? 2.476 -6.940 -4.382 1.00 97.81 98 ASN A N 1
ATOM 735 C CA . ASN A 1 98 ? 3.305 -7.224 -5.546 1.00 97.81 98 ASN A CA 1
ATOM 736 C C . ASN A 1 98 ? 2.552 -6.842 -6.831 1.00 97.81 98 ASN A C 1
ATOM 738 O O . ASN A 1 98 ? 1.366 -7.123 -6.998 1.00 97.81 98 ASN A O 1
ATOM 742 N N . TYR A 1 99 ? 3.246 -6.219 -7.778 1.00 97.69 99 TYR A N 1
ATOM 743 C CA . TYR A 1 99 ? 2.684 -5.813 -9.061 1.00 97.69 99 TYR A CA 1
ATOM 744 C C . TYR A 1 99 ? 3.570 -6.271 -10.217 1.00 97.69 99 TYR A C 1
ATOM 746 O O . TYR A 1 99 ? 4.649 -5.722 -10.447 1.00 97.69 99 TYR A O 1
ATOM 754 N N . LYS A 1 100 ? 3.071 -7.238 -10.999 1.00 95.94 100 LYS A N 1
ATOM 755 C CA . LYS A 1 100 ? 3.798 -7.843 -12.135 1.00 95.94 100 LYS A CA 1
ATOM 756 C C . LYS A 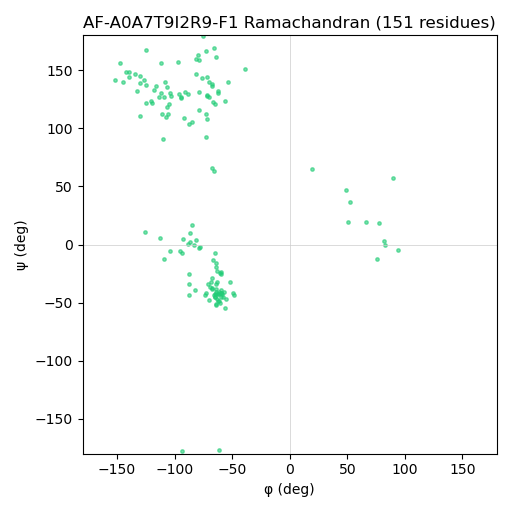1 100 ? 5.191 -8.343 -11.727 1.00 95.94 100 LYS A C 1
ATOM 758 O O . LYS A 1 100 ? 6.157 -8.226 -12.483 1.00 95.94 100 LYS A O 1
ATOM 763 N N . ASP A 1 101 ? 5.285 -8.866 -10.518 1.00 95.00 101 ASP A N 1
ATOM 764 C CA . ASP A 1 101 ? 6.459 -9.503 -9.945 1.00 95.00 101 ASP A CA 1
ATOM 765 C C . ASP A 1 101 ? 6.356 -11.033 -10.110 1.00 95.00 101 ASP A C 1
ATOM 767 O O . ASP A 1 101 ? 5.239 -11.532 -10.279 1.00 95.00 101 ASP A O 1
ATOM 771 N N . PRO A 1 102 ? 7.464 -11.803 -10.086 1.00 95.38 102 PRO A N 1
ATOM 772 C CA . PRO A 1 102 ? 7.393 -13.267 -10.075 1.00 95.38 102 PRO A CA 1
ATOM 773 C C . PRO A 1 102 ? 6.489 -13.855 -8.988 1.00 95.38 102 PRO A C 1
ATOM 775 O O . PRO A 1 102 ? 5.864 -14.885 -9.233 1.00 95.38 102 PRO A O 1
ATOM 778 N N . ASP A 1 103 ? 6.393 -13.183 -7.839 1.00 94.62 103 ASP A N 1
ATOM 779 C CA . ASP A 1 103 ? 5.567 -13.615 -6.710 1.00 94.62 103 ASP A CA 1
ATOM 780 C C . ASP A 1 103 ? 4.152 -13.003 -6.724 1.00 94.62 103 ASP A C 1
ATOM 782 O O . ASP A 1 103 ? 3.389 -13.229 -5.790 1.00 94.62 103 ASP A O 1
ATOM 786 N N . THR A 1 104 ? 3.774 -12.242 -7.767 1.00 97.12 104 THR A N 1
ATOM 787 C CA . THR A 1 104 ? 2.422 -11.672 -7.875 1.00 97.12 104 THR A CA 1
ATOM 788 C C . THR A 1 104 ? 1.367 -12.763 -8.027 1.00 97.12 104 THR A C 1
ATOM 790 O O . THR A 1 104 ? 1.366 -13.504 -9.016 1.00 97.12 104 THR A O 1
ATOM 793 N N . ASP A 1 105 ? 0.414 -12.800 -7.099 1.00 97.06 105 ASP A N 1
ATOM 794 C CA . ASP A 1 105 ? -0.692 -13.754 -7.117 1.00 97.06 105 ASP A CA 1
ATOM 795 C C . ASP A 1 105 ? -1.967 -13.221 -7.814 1.00 97.06 105 ASP A C 1
ATOM 797 O O . ASP A 1 105 ? -2.013 -12.134 -8.412 1.00 97.06 105 ASP A O 1
ATOM 801 N N . ALA A 1 106 ? -3.018 -14.048 -7.816 1.00 97.81 106 ALA A N 1
ATOM 802 C CA . ALA A 1 106 ? -4.294 -13.721 -8.446 1.00 97.81 106 ALA A CA 1
ATOM 803 C C . ALA A 1 106 ? -5.058 -12.607 -7.711 1.00 97.81 106 ALA A C 1
ATOM 805 O O . ALA A 1 106 ? -5.673 -11.769 -8.377 1.00 97.81 106 ALA A O 1
ATOM 806 N N . ASP A 1 107 ? -4.989 -12.574 -6.381 1.00 98.00 107 ASP A N 1
ATOM 807 C CA . ASP A 1 107 ? -5.689 -11.598 -5.548 1.00 98.00 107 ASP A CA 1
ATOM 808 C C . ASP A 1 107 ? -5.023 -10.222 -5.673 1.00 98.00 107 ASP A C 1
ATOM 810 O O . ASP A 1 107 ? -5.702 -9.213 -5.857 1.00 98.00 107 ASP A O 1
ATOM 814 N N . GLU A 1 108 ? -3.691 -10.169 -5.684 1.00 98.31 108 GLU A N 1
ATOM 815 C CA . GLU A 1 108 ? -2.915 -8.955 -5.960 1.00 98.31 108 GLU A CA 1
ATOM 816 C C . GLU A 1 108 ? -3.193 -8.423 -7.372 1.00 98.31 108 GLU A C 1
ATOM 818 O O . GLU A 1 108 ? -3.369 -7.217 -7.580 1.00 98.31 108 GLU A O 1
ATOM 823 N N . THR A 1 109 ? -3.305 -9.323 -8.355 1.00 98.00 109 THR A N 1
ATOM 824 C CA . THR A 1 109 ? -3.679 -8.966 -9.730 1.00 98.00 109 THR A CA 1
ATOM 825 C C . THR A 1 109 ? -5.094 -8.387 -9.800 1.00 98.00 109 THR A C 1
ATOM 827 O O . THR A 1 109 ? -5.333 -7.414 -10.525 1.00 98.00 109 THR A O 1
ATOM 830 N N . GLU A 1 110 ? -6.051 -8.968 -9.078 1.00 98.25 110 GLU A N 1
ATOM 831 C CA . GLU A 1 110 ? -7.424 -8.466 -9.002 1.00 98.25 110 GLU A CA 1
ATOM 832 C C . GLU A 1 110 ? -7.484 -7.106 -8.303 1.00 98.25 110 GLU A C 1
ATOM 834 O O . GLU A 1 110 ? -8.111 -6.179 -8.823 1.00 98.25 110 GLU A O 1
ATOM 839 N N . LEU A 1 111 ? -6.759 -6.942 -7.196 1.00 98.25 111 LEU A N 1
ATOM 840 C CA . LEU A 1 111 ? -6.656 -5.680 -6.468 1.00 98.25 111 LEU A CA 1
ATOM 841 C C . LEU A 1 111 ? -6.073 -4.571 -7.352 1.00 98.25 111 LEU A C 1
ATOM 843 O O . LEU A 1 111 ? -6.619 -3.467 -7.426 1.00 98.25 111 LEU A O 1
ATOM 847 N N . ALA A 1 112 ? -5.003 -4.870 -8.092 1.00 98.25 112 ALA A N 1
ATOM 848 C CA . ALA A 1 112 ? -4.414 -3.939 -9.047 1.00 98.25 112 ALA A CA 1
ATOM 849 C C . ALA A 1 112 ? -5.424 -3.529 -10.132 1.00 98.25 112 ALA A C 1
ATOM 851 O O . ALA A 1 112 ? -5.526 -2.348 -10.464 1.00 98.25 112 ALA A O 1
ATOM 852 N N . ARG A 1 113 ? -6.225 -4.467 -10.659 1.00 98.06 113 ARG A N 1
ATOM 853 C CA . ARG A 1 113 ? -7.298 -4.146 -11.621 1.00 98.06 113 ARG A CA 1
ATOM 854 C C . ARG A 1 113 ? -8.384 -3.277 -10.997 1.00 98.06 113 ARG A C 1
ATOM 856 O O . ARG A 1 113 ? -8.781 -2.292 -11.616 1.00 98.06 113 ARG A O 1
ATOM 863 N N . LYS A 1 114 ? -8.829 -3.606 -9.783 1.00 97.56 114 LYS A N 1
ATOM 864 C CA . LYS A 1 114 ? -9.856 -2.865 -9.038 1.00 97.56 114 LYS A CA 1
ATOM 865 C C . LYS A 1 114 ? -9.489 -1.395 -8.879 1.00 97.56 114 LYS A C 1
ATOM 867 O O . LYS A 1 114 ? -10.290 -0.519 -9.189 1.00 97.56 114 LYS A O 1
ATOM 872 N N . TYR A 1 115 ? -8.251 -1.125 -8.476 1.00 97.81 115 TYR A N 1
ATOM 873 C CA . TYR A 1 115 ? -7.743 0.237 -8.313 1.00 97.81 115 TYR A CA 1
ATOM 874 C C . TYR A 1 115 ? -7.170 0.845 -9.603 1.00 97.81 115 TYR A C 1
ATOM 876 O O . TYR A 1 115 ? -6.574 1.928 -9.554 1.00 97.81 115 TYR A O 1
ATOM 884 N N . ASN A 1 116 ? -7.357 0.191 -10.755 1.00 97.25 116 ASN A N 1
ATOM 885 C CA . ASN A 1 116 ? -6.844 0.603 -12.063 1.00 97.25 116 ASN A CA 1
ATOM 886 C C . ASN A 1 116 ? -5.344 0.961 -12.027 1.00 97.25 116 ASN A C 1
ATOM 888 O O . ASN A 1 116 ? -4.912 2.016 -12.496 1.00 97.25 116 ASN A O 1
ATOM 892 N N . ILE A 1 117 ? -4.551 0.100 -11.393 1.00 97.62 117 ILE A N 1
ATOM 893 C CA . ILE A 1 117 ? -3.104 0.236 -11.269 1.00 97.62 117 ILE A CA 1
ATOM 894 C C . ILE A 1 117 ? -2.459 -0.205 -12.577 1.00 97.62 117 ILE A C 1
ATOM 896 O O . ILE A 1 117 ? -2.538 -1.363 -12.985 1.00 97.62 117 ILE A O 1
ATOM 900 N N . THR A 1 118 ? -1.813 0.744 -13.246 1.00 95.25 118 THR A N 1
ATOM 901 C CA . THR A 1 118 ? -1.132 0.522 -14.528 1.00 95.25 118 THR A CA 1
ATOM 902 C C . THR A 1 118 ? 0.386 0.579 -14.407 1.00 95.25 118 THR A C 1
ATOM 904 O O . THR A 1 118 ? 1.090 0.123 -15.312 1.00 95.25 118 THR A O 1
ATOM 907 N N . TYR A 1 119 ? 0.901 1.053 -13.273 1.00 94.50 119 TYR A N 1
ATOM 908 C CA . TYR A 1 119 ? 2.322 1.248 -13.020 1.00 94.50 119 TYR A CA 1
ATOM 909 C C . TYR A 1 119 ? 2.663 0.827 -11.583 1.00 94.50 119 TYR A C 1
ATOM 911 O O . TYR A 1 119 ? 1.858 1.030 -10.674 1.00 94.50 119 TYR A O 1
ATOM 919 N N . GLN A 1 120 ? 3.850 0.254 -11.381 1.00 93.12 120 GLN A N 1
ATOM 920 C CA . GLN A 1 120 ? 4.444 0.010 -10.059 1.00 93.12 120 GLN A CA 1
ATOM 921 C C . GLN A 1 120 ? 4.662 1.333 -9.297 1.00 93.12 120 GLN A C 1
ATOM 923 O O . GLN A 1 120 ? 4.270 2.382 -9.788 1.00 93.12 120 GLN A O 1
ATOM 928 N N . HIS A 1 121 ? 5.250 1.314 -8.098 1.00 93.62 121 HIS A N 1
ATOM 929 C CA . HIS A 1 121 ? 5.429 2.498 -7.234 1.00 93.62 121 HIS A CA 1
ATOM 930 C C . HIS A 1 121 ? 4.148 3.322 -6.994 1.00 93.62 121 HIS A C 1
ATOM 932 O O . HIS A 1 121 ? 4.210 4.496 -6.643 1.00 93.62 121 HIS A O 1
ATOM 938 N N . THR A 1 122 ? 2.970 2.738 -7.215 1.00 97.50 122 THR A N 1
ATOM 939 C CA . THR A 1 122 ? 1.715 3.460 -7.030 1.00 97.50 122 THR A CA 1
ATOM 940 C C . THR A 1 122 ? 1.274 3.305 -5.583 1.00 97.50 122 THR A C 1
ATOM 942 O O . THR A 1 122 ? 1.182 2.193 -5.064 1.00 97.50 122 THR A O 1
ATOM 945 N N . HIS A 1 123 ? 0.967 4.430 -4.954 1.00 97.31 123 HIS A N 1
ATOM 946 C CA . HIS A 1 123 ? 0.444 4.531 -3.602 1.00 97.31 123 HIS A CA 1
ATOM 947 C C . HIS A 1 123 ? -1.049 4.833 -3.649 1.00 97.31 123 HIS A C 1
ATOM 949 O O . HIS A 1 123 ? -1.468 5.772 -4.335 1.00 97.31 123 HIS A O 1
ATOM 955 N N . ILE A 1 124 ? -1.841 4.071 -2.901 1.00 98.31 124 ILE A N 1
ATOM 956 C CA . ILE A 1 124 ? -3.274 4.302 -2.709 1.00 98.31 124 ILE A CA 1
ATOM 957 C C . I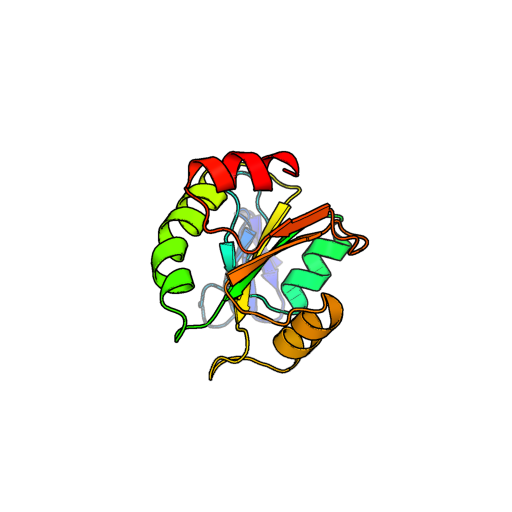LE A 1 124 ? -3.566 4.405 -1.218 1.00 98.31 124 ILE A C 1
ATOM 959 O O . ILE A 1 124 ? -3.071 3.603 -0.436 1.00 98.31 124 ILE A O 1
ATOM 963 N N . VAL A 1 125 ? -4.403 5.365 -0.837 1.00 98.00 125 VAL A N 1
ATOM 964 C CA . VAL A 1 125 ? -5.132 5.320 0.434 1.00 98.00 125 VAL A CA 1
ATOM 965 C C . VAL A 1 125 ? -6.609 5.182 0.102 1.00 98.00 125 VAL A C 1
ATOM 967 O O . VAL A 1 125 ? -7.125 5.980 -0.685 1.00 98.00 125 VAL A O 1
ATOM 970 N N . ALA A 1 126 ? -7.277 4.191 0.681 1.00 98.06 126 ALA A N 1
ATOM 971 C CA . ALA A 1 126 ? -8.706 3.962 0.505 1.00 98.06 126 ALA A CA 1
ATOM 972 C C . ALA A 1 126 ? -9.409 3.785 1.856 1.00 98.06 126 ALA A C 1
ATOM 974 O O . ALA A 1 126 ? -8.825 3.237 2.792 1.00 98.06 126 ALA A O 1
ATOM 975 N N . ASN A 1 127 ? -10.646 4.272 1.970 1.00 96.88 127 ASN A N 1
ATOM 976 C CA . ASN A 1 127 ? -11.474 4.040 3.160 1.00 96.88 127 ASN A CA 1
ATOM 977 C C . ASN A 1 127 ? -12.028 2.597 3.177 1.00 96.88 127 ASN A C 1
ATOM 979 O O . ASN A 1 127 ? -11.824 1.824 2.242 1.00 96.88 127 ASN A O 1
ATOM 983 N N . ALA A 1 128 ? -12.784 2.248 4.219 1.00 95.19 128 ALA A N 1
ATOM 984 C CA . ALA A 1 128 ? -13.416 0.933 4.347 1.00 95.19 128 ALA A CA 1
ATOM 985 C C . ALA A 1 128 ? -14.482 0.627 3.272 1.00 95.19 128 ALA A C 1
ATOM 987 O O . ALA A 1 128 ? -14.833 -0.530 3.057 1.00 95.19 128 ALA A O 1
ATOM 988 N N . GLN A 1 129 ? -15.012 1.656 2.606 1.00 96.12 129 GLN A N 1
ATOM 989 C CA . GLN A 1 129 ? -15.918 1.539 1.456 1.00 96.12 129 GLN A CA 1
ATOM 990 C C . GLN A 1 129 ? -15.153 1.421 0.131 1.00 96.12 129 GLN A C 1
ATOM 992 O O . GLN A 1 129 ? -15.766 1.332 -0.930 1.00 96.12 129 GLN A O 1
ATOM 997 N N . GLU A 1 130 ? -13.821 1.392 0.205 1.00 95.94 130 GLU A N 1
ATOM 998 C CA . GLU A 1 130 ? -12.901 1.284 -0.921 1.00 95.94 130 GLU A CA 1
ATOM 999 C C . GLU A 1 130 ? -12.916 2.514 -1.843 1.00 95.94 130 GLU A C 1
ATOM 1001 O O . GLU A 1 130 ? -12.434 2.468 -2.978 1.00 95.94 130 GLU A O 1
ATOM 1006 N N . ASP A 1 131 ? -13.406 3.649 -1.335 1.00 97.44 131 ASP A N 1
ATOM 1007 C CA . ASP A 1 131 ? -13.261 4.942 -1.991 1.00 97.44 131 ASP A CA 1
ATOM 1008 C C . ASP A 1 131 ? -11.806 5.402 -1.885 1.00 97.44 131 ASP A C 1
ATOM 1010 O O . ASP A 1 131 ? -11.229 5.484 -0.796 1.00 97.44 131 ASP A O 1
ATOM 1014 N N . VAL A 1 132 ? -11.215 5.755 -3.025 1.00 97.94 132 VAL A N 1
ATOM 1015 C CA . VAL A 1 132 ? -9.837 6.254 -3.088 1.00 97.94 132 VAL A CA 1
ATOM 1016 C C . VAL A 1 132 ? -9.771 7.673 -2.522 1.00 97.94 132 VAL A C 1
ATOM 1018 O O . VAL A 1 132 ? -10.268 8.620 -3.131 1.00 97.94 132 VAL A O 1
ATOM 1021 N N . LEU A 1 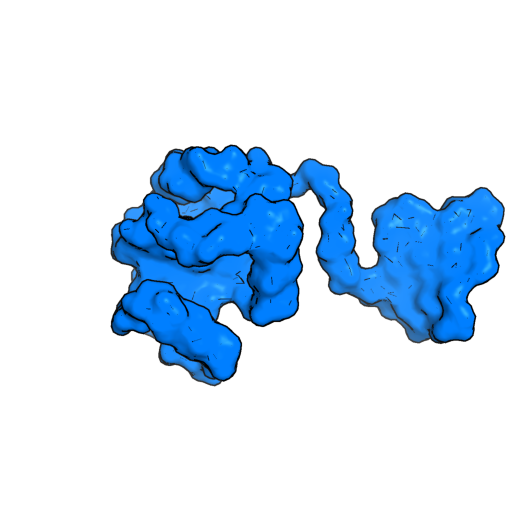133 ? -9.098 7.820 -1.383 1.00 97.56 133 LEU A N 1
ATOM 1022 C CA . LEU A 1 133 ? -8.840 9.096 -0.713 1.00 97.56 133 LEU A CA 1
ATOM 1023 C C . LEU A 1 133 ? -7.567 9.769 -1.234 1.00 97.56 133 LEU A C 1
ATOM 1025 O O . LEU A 1 133 ? -7.485 10.994 -1.314 1.00 97.56 133 LEU A O 1
ATOM 1029 N N . LEU A 1 134 ? -6.565 8.964 -1.596 1.00 97.62 134 LEU A N 1
ATOM 1030 C CA . LEU A 1 134 ? -5.299 9.436 -2.143 1.00 97.62 134 LEU A CA 1
ATOM 1031 C C . LEU A 1 134 ? -4.780 8.462 -3.197 1.00 97.62 134 LEU A C 1
ATOM 1033 O O . LEU A 1 134 ? -4.823 7.247 -3.016 1.00 97.62 134 LEU A O 1
ATOM 1037 N N . ARG A 1 135 ? -4.234 9.017 -4.280 1.00 97.81 135 ARG A N 1
ATOM 1038 C CA . ARG A 1 135 ? -3.439 8.300 -5.278 1.00 97.81 135 ARG A CA 1
ATOM 1039 C C . ARG A 1 135 ? -2.174 9.088 -5.564 1.00 97.81 135 ARG A C 1
ATOM 1041 O O . ARG A 1 135 ? -2.249 10.286 -5.827 1.00 97.81 135 ARG A O 1
ATOM 1048 N N . SER A 1 136 ? -1.029 8.421 -5.557 1.00 96.56 136 SER A N 1
ATOM 1049 C CA . SER A 1 136 ? 0.244 9.039 -5.921 1.00 96.56 136 SER A CA 1
ATOM 1050 C C . SER A 1 136 ? 1.184 8.042 -6.586 1.00 96.56 136 SER A C 1
ATOM 1052 O O . SER A 1 136 ? 1.066 6.837 -6.398 1.00 96.56 136 SER A O 1
ATOM 1054 N N . GLN A 1 137 ? 2.107 8.577 -7.374 1.00 94.44 137 GLN A N 1
ATOM 1055 C CA . GLN A 1 137 ? 3.255 7.880 -7.958 1.00 94.44 137 GLN A CA 1
ATOM 1056 C C . GLN A 1 137 ? 4.565 8.607 -7.608 1.00 94.44 137 GLN A C 1
ATOM 1058 O O . GLN A 1 137 ? 5.616 8.352 -8.189 1.00 94.44 137 GLN A O 1
ATOM 1063 N N . GLU A 1 138 ? 4.494 9.575 -6.692 1.00 92.62 138 GLU A N 1
ATOM 1064 C CA . GLU A 1 138 ? 5.655 10.326 -6.234 1.00 92.62 138 GLU A CA 1
ATOM 1065 C C . GLU A 1 138 ? 6.479 9.471 -5.276 1.00 92.62 138 GLU A C 1
ATOM 1067 O O . GLU A 1 138 ? 5.931 8.776 -4.422 1.00 92.62 138 GLU A O 1
ATOM 1072 N N . SER A 1 139 ? 7.801 9.597 -5.353 1.00 90.56 139 SER A N 1
ATOM 1073 C CA . SER A 1 139 ? 8.674 9.058 -4.315 1.00 90.56 139 SER A CA 1
ATOM 1074 C C . SER A 1 139 ? 8.554 9.898 -3.048 1.00 90.56 139 SER A C 1
ATOM 1076 O O . SER A 1 139 ? 8.694 11.121 -3.090 1.00 90.56 139 SER A O 1
ATOM 1078 N N . TRP A 1 140 ? 8.311 9.243 -1.917 1.00 94.62 140 TRP A N 1
ATOM 1079 C CA . TRP A 1 140 ? 8.103 9.902 -0.630 1.00 94.62 140 TRP A CA 1
ATOM 1080 C C . TRP A 1 140 ? 9.299 9.746 0.301 1.00 94.62 140 TRP A C 1
ATOM 1082 O O . TRP A 1 140 ? 9.838 8.652 0.470 1.00 94.62 140 TRP A O 1
ATOM 1092 N N . SER A 1 141 ? 9.684 10.845 0.952 1.00 95.25 141 SER A N 1
ATOM 1093 C CA . SER A 1 141 ? 10.536 10.787 2.138 1.00 95.25 141 SER A CA 1
ATOM 1094 C C . SER A 1 141 ? 9.749 10.251 3.335 1.00 95.25 141 SER A C 1
ATOM 1096 O O . SER A 1 141 ? 8.519 10.265 3.342 1.00 95.25 141 SER A O 1
ATOM 1098 N N . LYS A 1 142 ? 10.447 9.872 4.409 1.00 94.19 142 LYS A N 1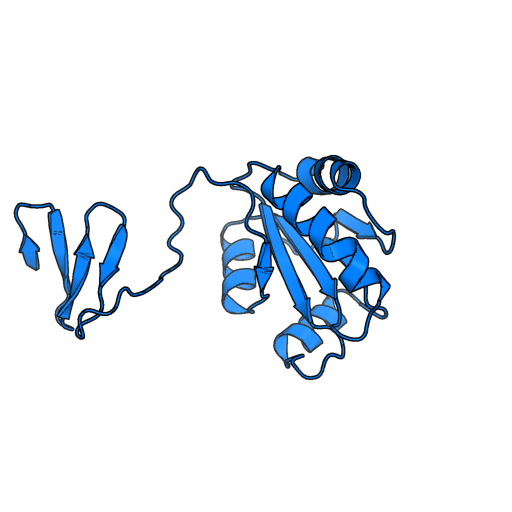
ATOM 1099 C CA . LYS A 1 142 ? 9.814 9.496 5.682 1.00 94.19 142 LYS A CA 1
ATOM 1100 C C . LYS A 1 142 ? 8.765 10.520 6.147 1.00 94.19 142 LYS A C 1
ATOM 1102 O O . LYS A 1 142 ? 7.683 10.141 6.586 1.00 94.19 142 LYS A O 1
ATOM 1107 N N . GLN A 1 143 ? 9.070 11.816 6.041 1.00 94.94 143 GLN A N 1
ATOM 1108 C CA . GLN A 1 143 ? 8.158 12.871 6.486 1.00 94.94 143 GLN A CA 1
ATOM 1109 C C . GLN A 1 143 ? 6.933 12.997 5.574 1.00 94.94 143 GLN A C 1
ATOM 1111 O O . GLN A 1 143 ? 5.837 13.271 6.061 1.00 94.94 143 GLN A O 1
ATOM 1116 N N . ASP A 1 144 ? 7.098 12.763 4.271 1.00 96.44 144 ASP A N 1
ATOM 1117 C CA . ASP A 1 144 ? 5.974 12.743 3.334 1.00 96.44 144 ASP A CA 1
ATOM 1118 C C . ASP A 1 144 ? 5.009 11.608 3.664 1.00 96.44 144 ASP A C 1
ATOM 1120 O O . ASP A 1 144 ? 3.803 11.827 3.648 1.00 96.44 144 ASP A O 1
ATOM 1124 N N . VAL A 1 145 ? 5.520 10.428 4.029 1.00 95.81 145 VAL A N 1
ATOM 1125 C CA . VAL A 1 145 ? 4.699 9.284 4.457 1.00 95.81 145 VAL A CA 1
ATOM 1126 C C . VAL A 1 145 ? 3.892 9.638 5.701 1.00 95.81 145 VAL A C 1
ATOM 1128 O O . VAL A 1 145 ? 2.672 9.494 5.697 1.00 95.81 145 VAL A O 1
ATOM 1131 N N . ILE A 1 146 ? 4.548 10.175 6.734 1.00 95.00 146 ILE A N 1
ATOM 1132 C CA . ILE A 1 146 ? 3.883 10.586 7.979 1.00 95.00 146 ILE A CA 1
ATOM 1133 C C . ILE A 1 146 ? 2.785 11.615 7.689 1.00 95.00 146 ILE A C 1
ATOM 1135 O O . ILE A 1 146 ? 1.673 11.487 8.191 1.00 95.00 146 ILE A O 1
ATOM 1139 N N . ASN A 1 147 ? 3.063 12.610 6.847 1.00 95.19 147 ASN A N 1
ATOM 1140 C CA . ASN A 1 147 ? 2.108 13.676 6.556 1.00 95.19 147 ASN A CA 1
ATOM 1141 C C . ASN A 1 147 ? 0.957 13.211 5.650 1.00 95.19 147 ASN A C 1
ATOM 1143 O O . ASN A 1 147 ? -0.190 13.585 5.880 1.00 95.19 147 ASN A O 1
ATOM 1147 N N . LYS A 1 148 ? 1.252 12.438 4.598 1.00 95.88 148 LYS A N 1
ATOM 1148 C CA . LYS A 1 148 ? 0.273 12.039 3.575 1.00 95.88 148 LYS A CA 1
ATOM 1149 C C . LYS A 1 148 ? -0.554 10.836 4.013 1.00 95.88 148 LYS A C 1
ATOM 1151 O O . LYS A 1 148 ? -1.744 10.818 3.736 1.00 95.88 148 LYS A O 1
ATOM 1156 N N . VAL A 1 149 ? 0.042 9.851 4.686 1.00 95.44 149 VAL A N 1
ATOM 1157 C CA . VAL A 1 149 ? -0.674 8.663 5.184 1.00 95.44 149 VAL A CA 1
ATOM 1158 C C . VAL A 1 149 ? -1.257 8.930 6.569 1.00 95.44 149 VAL A C 1
ATOM 1160 O O . VAL A 1 149 ? -2.423 8.634 6.809 1.00 95.44 149 VAL A O 1
ATOM 1163 N N . GLY A 1 150 ? -0.494 9.569 7.460 1.00 91.75 150 GLY A N 1
ATOM 1164 C CA . GLY A 1 150 ? -0.945 9.877 8.822 1.00 91.75 150 GLY A CA 1
ATOM 1165 C C . GLY A 1 150 ? -2.095 10.886 8.894 1.00 91.75 150 GLY A C 1
ATOM 1166 O O . GLY A 1 150 ? -2.753 10.978 9.922 1.00 91.75 150 GLY A O 1
ATOM 1167 N N . ALA A 1 151 ? -2.409 11.600 7.808 1.00 92.94 151 ALA A N 1
ATOM 1168 C CA . ALA A 1 151 ? -3.633 12.401 7.717 1.00 92.94 151 ALA A CA 1
ATOM 1169 C C . ALA A 1 151 ? -4.926 11.558 7.762 1.00 92.94 151 ALA A C 1
ATOM 1171 O O . ALA A 1 151 ? -6.004 12.112 7.975 1.00 92.94 151 ALA A O 1
ATOM 1172 N N . PHE A 1 152 ? -4.820 10.242 7.553 1.00 91.62 152 PHE A N 1
ATOM 1173 C CA . PHE A 1 152 ? -5.936 9.293 7.538 1.00 91.62 152 PHE A CA 1
ATOM 1174 C C . PHE A 1 152 ? -5.908 8.292 8.706 1.00 91.62 152 PHE A C 1
ATOM 1176 O O . PHE A 1 152 ? -6.713 7.358 8.728 1.00 91.62 152 PHE A O 1
ATOM 1183 N N . ALA A 1 153 ? -4.961 8.476 9.631 1.00 80.19 153 ALA A N 1
ATOM 1184 C CA . ALA A 1 153 ? -4.788 7.690 10.848 1.00 80.19 153 ALA A CA 1
ATOM 1185 C C . ALA A 1 153 ? -5.786 8.062 11.959 1.00 80.19 153 ALA A C 1
ATOM 1187 O O . ALA A 1 153 ? -6.340 9.185 11.959 1.00 80.19 153 ALA A O 1
#

Solvent-accessible surface area (backbone atoms only — not comparable to full-atom values): 8462 Å² total; per-residue (Å²): 89,75,44,98,84,54,32,36,35,48,98,80,51,32,36,34,41,75,84,71,51,35,28,37,64,86,68,46,74,45,85,68,87,70,89,69,87,91,58,48,25,55,79,38,76,61,44,70,68,62,51,54,49,39,32,74,72,60,19,26,38,37,40,37,30,27,31,89,89,34,68,68,36,65,70,34,47,63,27,47,50,57,11,40,47,68,29,77,36,92,40,37,44,34,29,42,32,48,42,95,30,98,82,41,50,72,62,42,52,48,52,32,57,73,70,66,57,87,57,59,52,28,38,38,32,25,42,45,87,65,49,75,78,42,77,46,70,72,90,51,50,35,66,49,35,36,58,68,54,46,73,61,74

Foldseek 3Di:
DADPQRWDADPQQWIQHPVRWIAHNVRHTDPPVDDDADFFADAEADDPVVLLVLLVVFAKEKEAAAEPPDPLCVVQVVLLRLLRRVAHDPRYHYHYAYDPYPPHDPVSVVVCVVVVPPDHCWIFIATSVRHTPDIDSDRDGSVRSNVVVNVRD

Organism: NCBI:txid3101447

pLDDT: mean 88.13, std 13.31, range [40.22, 98.31]

Radius of gyration: 17.99 Å; Cα contacts (8 Å, |Δi|>4): 277; chains: 1; bounding box: 31×44×52 Å

Mean predicted aligned error: 10.7 Å

InterPro domains:
  IPR013766 Thioredoxin domain [PF00085] (44-124)
  IPR013766 Thioredoxin domain [PS51352] (11-153)
  IPR017937 Thioredoxin, conserved site [PS00194] (62-80)
  IPR036249 Thioredoxin-like superfamily [SSF52833] (46-148)

Secondary structure (DSSP, 8-state):
-B-TTS-EE-TTS-EE-TTS-EE-TTS-EE------S-S---EEE--HHHHHHHHHTT-EEEEEEE-TT-HHHHHHHHHHHHHHTT---SSEEEEEEE-SSTT--HHHHHHHHHTT--SSSEEEEE-TT--EEEEE-S---HHHHHHHHGGG-

Sequence (153 aa):
MIKPDGTMIKPDGTMIKPDGTMIGPDGAMIDDHVMEGKGNLEYVPFTKAAYDQALAEGKTVFLEFYATWCPTCQAQAPALKEGLESISSDKLVAFRVNYKDPDTDADETELARKYNITYQHTHIVANAQEDVLLRSQESWSKQDVINKVGAFA